Protein AF-A0A9P7EUX8-F1 (afdb_monomer_lite)

Organism: NCBI:txid1912936

Sequence (94 aa):
PSVTRSKGIHDLTRAHHENLVNALKSGTLTIRAVTSDAARTRLIMSRDPIVIGEAPRHRSVHSHGRRAFANGDFDRNGPPYLATPPATPLTRRR

Foldseek 3Di:
DPPPDQPPPVSDDPVRVVVVVVCPVVVVDDDDDDPDPVVLVCQLPDPDFPDAADEDEPPDPAQATKTAGSVGDIDRPHHGHDPDDPPDPPPPDD

Radius of gyration: 19.23 Å; chains: 1; bounding box: 45×37×58 Å

Secondary structure (DSSP, 8-state):
-------SGGG--HHHHHHHHHHHHTTSS-------HHHHHHHHH--S-SEEPPPPPTT-S-SB--EE-TTS-EES-SSB--PPPP--------

Structure (mmCIF, N/CA/C/O backbone):
data_AF-A0A9P7EUX8-F1
#
_entry.id   AF-A0A9P7EUX8-F1
#
loop_
_atom_site.group_PDB
_atom_site.id
_atom_site.type_symbol
_atom_site.label_atom_id
_atom_site.label_alt_id
_atom_site.label_comp_id
_atom_site.label_asym_id
_atom_site.label_entity_id
_atom_site.label_seq_id
_atom_site.pdbx_PDB_ins_code
_atom_site.Cartn_x
_atom_site.Cartn_y
_atom_site.Cartn_z
_atom_site.occupancy
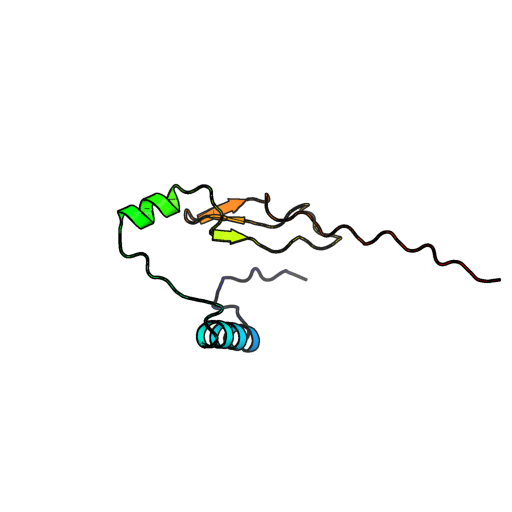_atom_site.B_iso_or_equiv
_atom_site.auth_seq_id
_atom_site.auth_comp_id
_atom_site.auth_asym_id
_atom_site.auth_atom_id
_atom_site.pdbx_PDB_model_num
ATOM 1 N N . PRO A 1 1 ? 14.831 13.036 -20.647 1.00 42.84 1 PRO A N 1
ATOM 2 C CA . PRO A 1 1 ? 13.474 12.704 -20.154 1.00 42.84 1 PRO A CA 1
ATOM 3 C C . PRO A 1 1 ? 13.366 12.899 -18.634 1.00 42.84 1 PRO A C 1
ATOM 5 O O . PRO A 1 1 ? 13.969 12.146 -17.873 1.00 42.84 1 PRO A O 1
ATOM 8 N N . SER A 1 2 ? 12.659 13.944 -18.193 1.00 38.66 2 SER A N 1
ATOM 9 C CA . SER A 1 2 ? 12.329 14.114 -16.777 1.00 38.66 2 SER A CA 1
ATOM 10 C C . SER A 1 2 ? 11.383 12.987 -16.368 1.00 38.66 2 SER A C 1
ATOM 12 O O . SER A 1 2 ? 10.326 12.788 -16.960 1.00 38.66 2 SER A O 1
ATOM 14 N N . VAL A 1 3 ? 11.794 12.187 -15.388 1.00 53.28 3 VAL A N 1
ATOM 15 C CA . VAL A 1 3 ? 10.920 11.178 -14.789 1.00 53.28 3 VAL A CA 1
ATOM 16 C C . VAL A 1 3 ? 9.913 11.954 -13.950 1.00 53.28 3 VAL A C 1
ATOM 18 O O . VAL A 1 3 ? 10.233 12.368 -12.836 1.00 53.28 3 VAL A O 1
ATOM 21 N N . THR A 1 4 ? 8.736 12.240 -14.508 1.00 53.28 4 THR A N 1
ATOM 22 C CA . THR A 1 4 ? 7.643 12.874 -13.769 1.00 53.28 4 THR A CA 1
ATOM 23 C C . THR A 1 4 ? 7.337 11.979 -12.578 1.00 53.28 4 THR A C 1
ATOM 25 O O . THR A 1 4 ? 6.910 10.835 -12.726 1.00 53.28 4 THR A O 1
ATOM 28 N N . ARG A 1 5 ? 7.692 12.456 -11.386 1.00 55.25 5 ARG A N 1
ATOM 29 C CA . ARG A 1 5 ? 7.563 11.701 -10.144 1.00 55.25 5 ARG A CA 1
ATOM 30 C C . ARG A 1 5 ? 6.067 11.497 -9.914 1.00 55.25 5 ARG A C 1
ATOM 32 O O . ARG A 1 5 ? 5.390 12.479 -9.634 1.00 55.25 5 ARG A O 1
ATOM 39 N N . SER A 1 6 ? 5.567 10.268 -10.070 1.00 59.44 6 SER A N 1
ATOM 40 C CA . SER A 1 6 ? 4.147 9.965 -9.864 1.00 59.44 6 SER A CA 1
ATOM 41 C C . SER A 1 6 ? 3.743 10.427 -8.466 1.00 59.44 6 SER A C 1
ATOM 43 O O . SER A 1 6 ? 4.274 9.933 -7.467 1.00 59.44 6 SER A O 1
ATOM 45 N N . LYS A 1 7 ? 2.837 11.391 -8.388 1.00 63.53 7 LYS A N 1
ATOM 46 C CA . LYS A 1 7 ? 2.402 12.036 -7.153 1.00 63.53 7 LYS A CA 1
ATOM 47 C C . LYS A 1 7 ? 1.341 11.220 -6.393 1.00 63.53 7 LYS A C 1
ATOM 49 O O . LYS A 1 7 ? 0.839 11.669 -5.367 1.00 63.53 7 LYS A O 1
ATOM 54 N N . GLY A 1 8 ? 1.028 10.003 -6.838 1.00 69.75 8 GLY A N 1
ATOM 55 C CA . GLY A 1 8 ? 0.169 9.051 -6.130 1.00 69.75 8 GLY A CA 1
ATOM 56 C C . GLY A 1 8 ? -0.938 8.500 -7.019 1.00 69.75 8 GLY A C 1
ATOM 57 O O . GLY A 1 8 ? -0.789 8.451 -8.237 1.00 69.75 8 GLY A O 1
ATOM 58 N N . ILE A 1 9 ? -2.059 8.104 -6.406 1.00 75.56 9 ILE A N 1
ATOM 59 C CA . ILE A 1 9 ? -3.228 7.546 -7.112 1.00 75.56 9 ILE A CA 1
ATOM 60 C C . ILE A 1 9 ? -3.754 8.484 -8.210 1.00 75.56 9 ILE A C 1
ATOM 62 O O . ILE A 1 9 ? -4.250 8.014 -9.224 1.00 75.56 9 ILE A O 1
ATOM 66 N N . HIS A 1 10 ? -3.601 9.799 -8.052 1.00 76.44 10 HIS A N 1
ATOM 67 C CA . HIS A 1 10 ? -4.085 10.769 -9.036 1.00 76.44 10 HIS A CA 1
ATOM 68 C C . HIS A 1 10 ? -3.310 10.777 -10.362 1.00 76.44 10 HIS A C 1
ATOM 70 O O . HIS A 1 10 ? -3.834 11.283 -11.347 1.00 76.44 10 HIS A O 1
ATOM 76 N N . ASP A 1 11 ? -2.108 10.192 -10.405 1.00 83.38 11 ASP A N 1
ATOM 77 C CA . ASP A 1 11 ? -1.298 10.072 -11.628 1.00 83.38 11 ASP A CA 1
ATOM 78 C C . ASP A 1 11 ? -1.479 8.711 -12.322 1.00 83.38 11 ASP A C 1
ATOM 80 O O . ASP A 1 11 ? -0.750 8.364 -13.256 1.00 83.38 11 ASP A O 1
ATOM 84 N N . LEU A 1 12 ? -2.427 7.894 -11.860 1.00 83.44 12 LEU A N 1
ATOM 85 C CA . LEU A 1 12 ? -2.705 6.611 -12.485 1.00 83.44 12 LEU A CA 1
ATOM 86 C C . LEU A 1 12 ? -3.437 6.808 -13.814 1.00 83.44 12 LEU A C 1
ATOM 88 O O . LEU A 1 12 ? -4.402 7.563 -13.934 1.00 83.44 12 LEU A O 1
ATOM 92 N N . THR A 1 13 ? -2.985 6.077 -14.832 1.00 88.25 13 THR A N 1
ATOM 93 C CA . THR A 1 13 ? -3.697 5.991 -16.106 1.00 88.25 13 THR A CA 1
ATOM 94 C C . THR A 1 13 ? -5.017 5.247 -15.913 1.00 88.25 13 THR A C 1
ATOM 96 O O . THR A 1 13 ? -5.197 4.486 -14.957 1.00 88.25 13 THR A O 1
ATOM 99 N N . ARG A 1 14 ? -5.938 5.395 -16.869 1.00 90.94 14 ARG A N 1
ATOM 100 C CA . ARG A 1 14 ? -7.200 4.644 -16.868 1.00 90.94 14 ARG A CA 1
ATOM 101 C C . ARG A 1 14 ? -6.983 3.127 -16.775 1.00 90.94 14 ARG A C 1
ATOM 103 O O . ARG A 1 14 ? -7.656 2.474 -15.986 1.00 90.94 14 ARG A O 1
ATOM 110 N N . ALA A 1 15 ? -6.001 2.593 -17.502 1.00 89.38 15 ALA A N 1
ATOM 111 C CA . ALA A 1 15 ? -5.654 1.172 -17.445 1.00 89.38 15 ALA A CA 1
ATOM 112 C C . ALA A 1 15 ? -5.198 0.741 -16.038 1.00 89.38 15 ALA A C 1
ATOM 114 O O . ALA A 1 15 ? -5.570 -0.325 -15.553 1.00 89.38 15 ALA A O 1
ATOM 115 N N . HIS A 1 16 ? -4.433 1.585 -15.336 1.00 89.38 16 HIS A N 1
ATOM 116 C CA . HIS A 1 16 ? -4.031 1.295 -13.958 1.00 89.38 16 HIS A CA 1
ATOM 117 C C . HIS A 1 16 ? -5.220 1.321 -12.985 1.00 89.38 16 HIS A C 1
ATOM 119 O O . HIS A 1 16 ? -5.284 0.485 -12.084 1.00 89.38 16 HIS A O 1
ATOM 125 N N . HIS A 1 17 ? -6.182 2.230 -13.177 1.00 89.88 17 HIS A N 1
ATOM 126 C CA . HIS A 1 17 ? -7.424 2.222 -12.399 1.00 89.88 17 HIS A CA 1
ATOM 127 C C . HIS A 1 17 ? -8.247 0.953 -12.635 1.00 89.88 17 HIS A C 1
ATOM 129 O O . HIS A 1 17 ? -8.723 0.350 -11.675 1.00 89.88 17 HIS A O 1
ATOM 135 N N . GLU A 1 18 ? -8.384 0.514 -13.886 1.00 93.75 18 GLU A N 1
ATOM 136 C CA . GLU A 1 18 ? -9.107 -0.717 -14.225 1.00 93.75 18 GLU A CA 1
ATOM 137 C C . GLU A 1 18 ? -8.466 -1.944 -13.560 1.00 93.75 18 GLU A C 1
ATOM 139 O O . GLU A 1 18 ? -9.172 -2.764 -12.969 1.00 93.75 18 GLU A O 1
ATOM 144 N N . ASN A 1 19 ? -7.132 -2.020 -13.535 1.00 92.50 19 ASN A N 1
ATOM 145 C CA . ASN A 1 19 ? -6.412 -3.077 -12.821 1.00 92.50 19 ASN A CA 1
ATOM 146 C C . ASN A 1 19 ? -6.700 -3.074 -11.312 1.00 92.50 19 ASN A C 1
ATOM 148 O O . ASN A 1 19 ? -6.949 -4.135 -10.740 1.00 92.50 19 ASN A O 1
ATOM 152 N N . LEU A 1 20 ? -6.717 -1.901 -10.667 1.00 90.69 20 LEU A N 1
ATOM 153 C CA . LEU A 1 20 ? -7.061 -1.787 -9.244 1.00 90.69 20 LEU A CA 1
ATOM 154 C C . LEU A 1 20 ? -8.495 -2.247 -8.970 1.00 90.69 20 LEU A C 1
ATOM 156 O O . LEU A 1 20 ? -8.730 -3.015 -8.038 1.00 90.69 20 LEU A O 1
ATOM 160 N N . VAL A 1 21 ? -9.452 -1.825 -9.797 1.00 93.06 21 VAL A N 1
ATOM 161 C CA . VAL A 1 21 ? -10.857 -2.235 -9.668 1.00 93.06 21 VAL A CA 1
ATOM 162 C C . VAL A 1 21 ? -11.004 -3.748 -9.840 1.00 93.06 21 VAL A C 1
ATOM 164 O O . VAL A 1 21 ? -11.709 -4.385 -9.059 1.00 93.06 21 VAL A O 1
ATOM 167 N N . ASN A 1 22 ? -10.321 -4.347 -10.815 1.00 95.56 22 ASN A N 1
ATOM 168 C CA . ASN A 1 22 ? -10.347 -5.795 -11.030 1.00 95.56 22 ASN A CA 1
ATOM 169 C C . ASN A 1 22 ? -9.696 -6.563 -9.870 1.00 95.56 22 ASN A C 1
ATOM 171 O O . ASN A 1 22 ? -10.211 -7.601 -9.448 1.00 95.56 22 ASN A O 1
ATOM 175 N N . ALA A 1 23 ? -8.612 -6.040 -9.295 1.00 93.62 23 ALA A N 1
ATOM 176 C CA . ALA A 1 23 ? -7.983 -6.618 -8.110 1.00 93.62 23 ALA A CA 1
ATOM 177 C C . ALA A 1 23 ? -8.915 -6.575 -6.884 1.00 93.62 23 ALA A C 1
ATOM 179 O O . ALA A 1 23 ? -8.996 -7.557 -6.149 1.00 93.62 23 ALA A O 1
ATOM 180 N N . LEU A 1 24 ? -9.666 -5.482 -6.699 1.00 93.62 24 LEU A N 1
ATOM 181 C CA . LEU A 1 24 ? -10.675 -5.367 -5.638 1.00 93.62 24 LEU A CA 1
ATOM 182 C C . LEU A 1 24 ? -11.840 -6.340 -5.852 1.00 93.62 24 LEU A C 1
ATOM 184 O O . LEU A 1 24 ? -12.242 -7.034 -4.923 1.00 93.62 24 LEU A O 1
ATOM 188 N N . LYS A 1 25 ? -12.360 -6.431 -7.082 1.00 95.50 25 LYS A N 1
ATOM 189 C CA . LYS A 1 25 ? -13.463 -7.346 -7.428 1.00 95.50 25 LYS A CA 1
A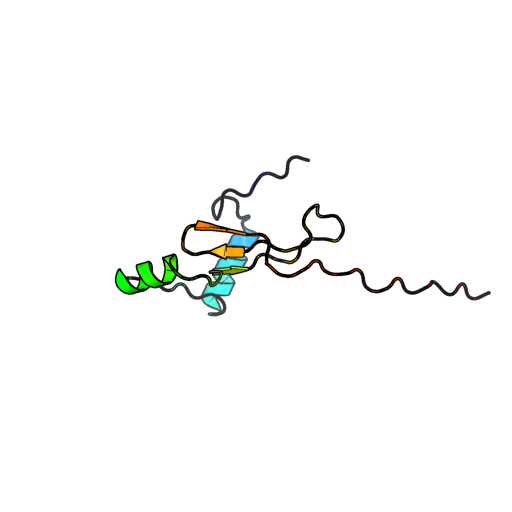TOM 190 C C . LYS A 1 25 ? -13.079 -8.816 -7.284 1.00 95.50 25 LYS A C 1
ATOM 192 O O . LYS A 1 25 ? -13.898 -9.613 -6.845 1.00 95.50 25 LYS A O 1
ATOM 197 N N . SER A 1 26 ? -11.852 -9.173 -7.659 1.00 95.50 26 SER A N 1
ATOM 198 C CA . SER A 1 26 ? -11.343 -10.545 -7.529 1.00 95.50 26 SER A CA 1
ATOM 199 C C . SER A 1 26 ? -10.987 -10.928 -6.091 1.00 95.50 26 SER A C 1
ATOM 201 O O . SER A 1 26 ? -10.718 -12.095 -5.831 1.00 95.50 26 SER A O 1
ATOM 203 N N . GLY A 1 27 ? -10.941 -9.967 -5.162 1.00 91.25 27 GLY A N 1
ATOM 204 C CA . GLY A 1 27 ? -10.481 -10.195 -3.792 1.00 91.25 27 GLY A CA 1
ATOM 205 C C . GLY A 1 27 ? -8.962 -10.342 -3.660 1.00 91.25 27 GLY A C 1
ATOM 206 O O . GLY A 1 27 ? -8.468 -10.542 -2.554 1.00 91.25 27 GLY A O 1
ATOM 207 N N . THR A 1 28 ? -8.211 -10.195 -4.759 1.00 92.50 28 THR A N 1
ATOM 208 C CA . THR A 1 28 ? -6.738 -10.178 -4.742 1.00 92.50 28 THR A CA 1
ATOM 209 C C . THR A 1 28 ? -6.212 -8.975 -3.955 1.00 92.50 28 THR A C 1
ATOM 211 O O . THR A 1 28 ? -5.181 -9.058 -3.291 1.00 92.50 28 THR A O 1
ATOM 214 N N . LEU A 1 29 ? -6.937 -7.852 -4.002 1.00 90.19 29 LEU A N 1
ATOM 215 C CA . LEU A 1 29 ? -6.697 -6.677 -3.173 1.00 90.19 29 LEU A CA 1
ATOM 216 C C . LEU A 1 29 ? -7.866 -6.494 -2.202 1.00 90.19 29 LEU A C 1
ATOM 218 O O . LEU A 1 29 ? -9.020 -6.440 -2.617 1.00 90.19 29 LEU A O 1
ATOM 222 N N . THR A 1 30 ? -7.568 -6.325 -0.915 1.00 91.06 30 THR A N 1
ATOM 223 C CA . THR A 1 30 ? -8.576 -6.009 0.109 1.00 91.06 30 THR A CA 1
ATOM 224 C C . THR A 1 30 ? -8.203 -4.734 0.846 1.00 91.06 30 THR A C 1
ATOM 226 O O . THR A 1 30 ? -7.061 -4.590 1.283 1.00 91.06 30 THR A O 1
ATOM 229 N N . ILE A 1 31 ? -9.168 -3.838 1.043 1.00 87.25 31 ILE A N 1
ATOM 230 C CA . ILE A 1 31 ? -8.983 -2.629 1.849 1.00 87.25 31 ILE A CA 1
ATOM 231 C C . ILE A 1 31 ? -9.461 -2.932 3.268 1.00 87.25 31 ILE A C 1
ATOM 233 O O . ILE A 1 31 ? -10.617 -3.298 3.473 1.00 87.25 31 ILE A O 1
ATOM 237 N N . ARG A 1 32 ? -8.571 -2.786 4.252 1.00 85.44 32 ARG A N 1
ATOM 238 C CA . ARG A 1 32 ? -8.894 -2.949 5.674 1.00 85.44 32 ARG A CA 1
ATOM 239 C C . ARG A 1 32 ? -8.746 -1.613 6.384 1.00 85.44 32 ARG A C 1
ATOM 241 O O . ARG A 1 32 ? -7.660 -1.038 6.396 1.00 85.44 32 ARG A O 1
ATOM 248 N N . ALA A 1 33 ? -9.832 -1.129 6.978 1.00 86.06 33 ALA A N 1
ATOM 249 C CA . ALA A 1 33 ? -9.787 0.056 7.821 1.00 86.06 33 ALA A CA 1
ATOM 250 C C . ALA A 1 33 ? -9.176 -0.303 9.183 1.00 86.06 33 ALA A C 1
ATOM 252 O O . ALA A 1 33 ? -9.633 -1.230 9.851 1.00 86.06 33 ALA A O 1
ATOM 253 N N . VAL A 1 34 ? -8.151 0.439 9.601 1.00 86.94 34 VAL A N 1
ATOM 254 C CA . VAL A 1 34 ? -7.590 0.341 10.953 1.00 86.94 34 VAL A CA 1
ATOM 255 C C . VAL A 1 34 ? -8.272 1.404 11.808 1.00 86.94 34 VAL A C 1
ATOM 257 O O . VAL A 1 34 ? -7.931 2.579 11.723 1.00 86.94 34 VAL A O 1
ATOM 260 N N . THR A 1 35 ? -9.274 0.998 12.588 1.00 89.75 35 THR A N 1
ATOM 261 C CA . THR A 1 35 ? -10.109 1.907 13.397 1.00 89.75 35 THR A CA 1
ATOM 262 C C . THR A 1 35 ? -9.616 2.082 14.832 1.00 89.75 35 THR A C 1
ATOM 264 O O . THR A 1 35 ? -10.007 3.029 15.501 1.00 89.75 35 THR A O 1
ATOM 267 N N . SER A 1 36 ? -8.760 1.181 15.318 1.00 94.25 36 SER A N 1
ATOM 268 C CA . SER A 1 36 ? -8.201 1.255 16.669 1.00 94.25 36 SER A CA 1
ATOM 269 C C . SER A 1 36 ? -6.918 2.082 16.690 1.00 94.25 36 SER A C 1
ATOM 271 O O . SER A 1 36 ? -5.959 1.757 15.983 1.00 94.25 36 SER A O 1
ATOM 273 N N . ASP A 1 37 ? -6.856 3.074 17.578 1.00 92.50 37 ASP A N 1
ATOM 274 C CA . ASP A 1 37 ? -5.643 3.864 17.817 1.00 92.50 37 ASP A CA 1
ATOM 275 C C . ASP A 1 37 ? -4.467 2.991 18.264 1.00 92.50 37 ASP A C 1
ATOM 277 O O . ASP A 1 37 ? -3.343 3.172 17.803 1.00 92.50 37 ASP A O 1
ATOM 281 N N . ALA A 1 38 ? -4.718 1.968 19.086 1.00 93.06 38 ALA A N 1
ATOM 282 C CA . ALA A 1 38 ? -3.681 1.030 19.505 1.00 93.06 38 ALA A CA 1
ATOM 283 C C . ALA A 1 38 ? -3.099 0.248 18.313 1.00 93.06 38 ALA A C 1
ATOM 285 O O . ALA A 1 38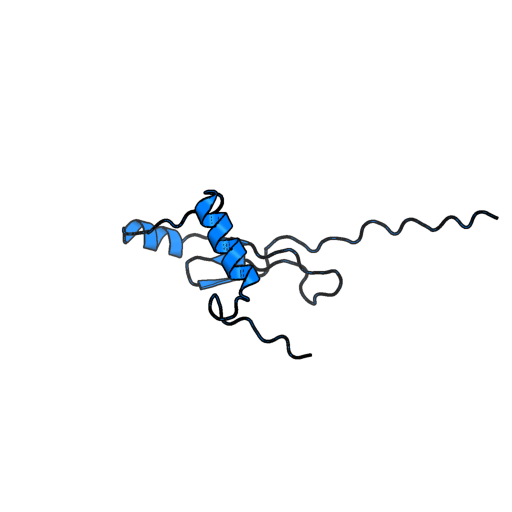 ? -1.883 0.065 18.220 1.00 93.06 38 ALA A O 1
ATOM 286 N N . ALA A 1 39 ? -3.949 -0.191 17.380 1.00 90.75 39 ALA A N 1
ATOM 287 C CA . ALA A 1 39 ? -3.503 -0.873 16.167 1.00 90.75 39 ALA A CA 1
ATOM 288 C C . ALA A 1 39 ? -2.723 0.072 15.242 1.00 90.75 39 ALA A C 1
ATOM 290 O O . ALA A 1 39 ? -1.688 -0.316 14.698 1.00 90.75 39 ALA A O 1
ATOM 291 N N . ARG A 1 40 ? -3.169 1.327 15.119 1.00 90.88 40 ARG A N 1
ATOM 292 C CA . ARG A 1 40 ? -2.468 2.361 14.353 1.00 90.88 40 ARG A CA 1
ATOM 293 C C . ARG A 1 40 ? -1.079 2.643 14.925 1.00 90.88 40 ARG A C 1
ATOM 295 O O . ARG A 1 40 ? -0.111 2.646 14.170 1.00 90.88 40 ARG A O 1
ATOM 302 N N . THR A 1 41 ? -0.962 2.810 16.241 1.00 93.38 41 THR A N 1
ATOM 303 C CA . THR A 1 41 ? 0.324 3.040 16.917 1.00 93.38 41 THR A CA 1
ATOM 304 C C . THR A 1 41 ? 1.283 1.875 16.700 1.00 93.38 41 THR A C 1
ATOM 306 O O . THR A 1 41 ? 2.435 2.096 16.335 1.00 93.38 41 THR A O 1
ATOM 309 N N . ARG A 1 42 ? 0.812 0.627 16.835 1.00 92.56 42 ARG A N 1
ATOM 310 C CA . ARG A 1 42 ? 1.635 -0.562 16.547 1.00 92.56 42 ARG A CA 1
ATOM 311 C C . ARG A 1 42 ? 2.139 -0.580 15.110 1.00 92.56 42 ARG A C 1
ATOM 313 O O . ARG A 1 42 ? 3.302 -0.892 14.887 1.00 92.56 42 ARG A O 1
ATOM 320 N N . LEU A 1 43 ? 1.279 -0.240 14.151 1.00 91.00 43 LEU A N 1
ATOM 321 C CA . LEU A 1 43 ? 1.648 -0.221 12.741 1.00 91.00 43 LEU A CA 1
ATOM 322 C C . LEU A 1 43 ? 2.722 0.841 12.464 1.00 91.00 43 LEU A C 1
ATOM 324 O O . LEU A 1 43 ? 3.710 0.542 11.806 1.00 91.00 43 LEU A O 1
ATOM 328 N N . ILE A 1 44 ? 2.569 2.048 13.017 1.00 92.88 44 ILE A N 1
ATOM 329 C CA . ILE A 1 44 ? 3.546 3.143 12.887 1.00 92.88 44 ILE A CA 1
ATOM 330 C C . ILE A 1 44 ? 4.890 2.777 13.533 1.00 92.88 44 ILE A C 1
ATOM 332 O O . ILE A 1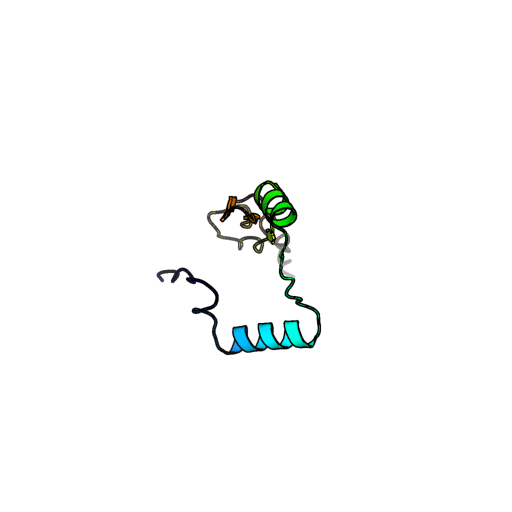 44 ? 5.936 3.102 12.986 1.00 92.88 44 ILE A O 1
ATOM 336 N N . MET A 1 45 ? 4.885 2.090 14.677 1.00 93.81 45 MET A N 1
ATOM 337 C CA . MET A 1 45 ? 6.122 1.644 15.333 1.00 93.81 45 MET A CA 1
ATOM 338 C C . MET A 1 45 ? 6.738 0.392 14.691 1.00 93.81 45 MET A C 1
ATOM 340 O O . MET A 1 45 ? 7.848 0.001 15.058 1.00 93.81 45 MET A O 1
ATOM 344 N N . SER A 1 46 ? 6.028 -0.258 13.765 1.00 94.06 46 SER A N 1
ATOM 345 C CA . SER A 1 46 ? 6.511 -1.467 13.110 1.00 94.06 46 SER A CA 1
ATOM 346 C C . SER A 1 46 ? 7.700 -1.164 12.203 1.00 94.06 46 SER A C 1
ATOM 348 O O . SER A 1 46 ? 7.731 -0.164 11.487 1.00 94.06 46 SER A O 1
ATOM 350 N N . ARG A 1 47 ? 8.669 -2.082 12.201 1.00 92.12 47 ARG A N 1
ATOM 351 C CA . ARG A 1 47 ? 9.781 -2.098 11.240 1.00 92.12 47 ARG A CA 1
ATOM 352 C C . ARG A 1 47 ? 9.468 -2.935 10.004 1.00 92.12 47 ARG A C 1
ATOM 354 O O . ARG A 1 47 ? 10.337 -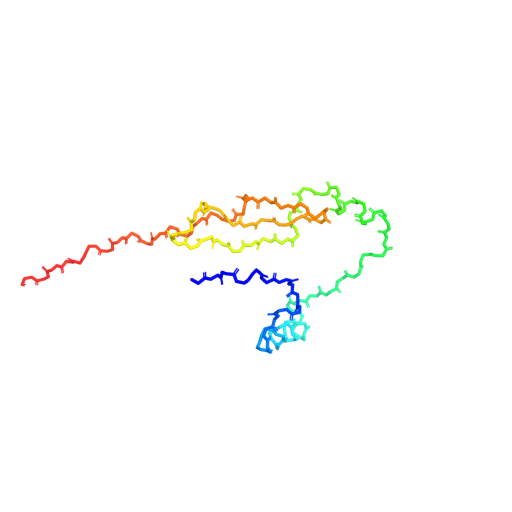3.094 9.150 1.00 92.12 47 ARG A O 1
ATOM 361 N N . ASP A 1 48 ? 8.254 -3.465 9.907 1.00 92.62 48 ASP A N 1
ATOM 362 C CA . ASP A 1 48 ? 7.827 -4.232 8.750 1.00 92.62 48 ASP A CA 1
ATOM 363 C C . ASP A 1 48 ? 7.358 -3.287 7.639 1.00 92.62 48 ASP A C 1
ATOM 365 O O . ASP A 1 48 ? 6.542 -2.387 7.877 1.00 92.62 48 ASP A O 1
ATOM 369 N N . PRO A 1 49 ? 7.865 -3.459 6.410 1.00 92.81 49 PRO A N 1
ATOM 370 C CA . PRO A 1 49 ? 7.450 -2.631 5.294 1.00 92.81 49 PRO A CA 1
ATOM 371 C C . PRO A 1 49 ? 6.008 -2.960 4.891 1.00 92.81 49 PRO A C 1
ATOM 373 O O . PRO A 1 49 ? 5.645 -4.122 4.720 1.00 92.81 49 PRO A O 1
ATOM 376 N N . ILE A 1 50 ? 5.199 -1.925 4.667 1.00 91.25 50 ILE A N 1
ATOM 377 C CA . ILE A 1 50 ? 3.828 -2.060 4.146 1.00 91.25 50 ILE A CA 1
ATOM 378 C C . ILE A 1 50 ? 3.786 -2.085 2.616 1.00 91.25 50 ILE A C 1
ATOM 380 O O . ILE A 1 50 ? 2.825 -2.572 2.028 1.00 91.25 50 ILE A O 1
ATOM 384 N N . VAL A 1 51 ? 4.827 -1.566 1.962 1.00 90.25 51 VAL A N 1
ATOM 385 C CA . VAL A 1 51 ? 5.005 -1.653 0.511 1.00 90.25 51 VAL A CA 1
ATOM 386 C C . VAL A 1 51 ? 6.433 -2.076 0.221 1.00 90.25 51 VAL A C 1
ATOM 388 O O . VAL A 1 51 ? 7.387 -1.441 0.677 1.00 90.25 51 VAL A O 1
ATOM 391 N N . ILE A 1 52 ? 6.572 -3.121 -0.588 1.00 91.06 52 ILE A N 1
ATOM 392 C CA . ILE A 1 52 ? 7.847 -3.566 -1.140 1.00 91.06 52 ILE A CA 1
ATOM 393 C C . ILE A 1 52 ? 7.847 -3.186 -2.617 1.00 91.06 52 ILE A C 1
ATOM 395 O O . ILE A 1 52 ? 7.078 -3.718 -3.411 1.00 91.06 52 ILE A O 1
ATOM 399 N N . GLY A 1 53 ? 8.678 -2.213 -2.972 1.00 88.50 53 GLY A N 1
ATOM 400 C CA . GLY A 1 53 ? 8.881 -1.814 -4.355 1.00 88.50 53 GLY A CA 1
ATOM 401 C C . GLY A 1 53 ? 9.648 -2.881 -5.127 1.00 88.50 53 GLY A C 1
ATOM 402 O O . GLY A 1 53 ? 10.476 -3.601 -4.566 1.00 88.50 53 GLY A O 1
ATOM 403 N N . GLU A 1 54 ? 9.394 -2.942 -6.429 1.00 88.12 54 GLU A N 1
ATOM 404 C CA . GLU A 1 54 ? 10.073 -3.872 -7.326 1.00 88.12 54 GLU A CA 1
ATOM 405 C C . GLU A 1 54 ? 11.597 -3.691 -7.328 1.00 88.12 54 GLU A C 1
ATOM 407 O O . GLU A 1 54 ? 12.138 -2.612 -7.042 1.00 88.12 54 GLU A O 1
ATOM 412 N N . ALA A 1 55 ? 12.287 -4.773 -7.694 1.00 87.88 55 ALA A N 1
ATOM 413 C CA . ALA A 1 55 ? 13.721 -4.763 -7.917 1.00 87.88 55 ALA A CA 1
ATOM 414 C C . ALA A 1 55 ? 14.099 -3.732 -9.003 1.00 87.88 55 ALA A C 1
ATOM 416 O O . ALA A 1 55 ? 13.431 -3.624 -10.037 1.00 87.88 55 ALA A O 1
ATOM 417 N N . PRO A 1 56 ? 15.185 -2.968 -8.811 1.00 86.38 56 PRO A N 1
ATOM 418 C CA . PRO A 1 56 ? 15.644 -2.008 -9.800 1.00 86.38 56 PRO A CA 1
ATOM 419 C C . PRO A 1 56 ? 16.154 -2.708 -11.066 1.00 86.38 56 PRO A C 1
ATOM 421 O O . PRO A 1 56 ? 16.703 -3.808 -11.025 1.00 86.38 56 PRO A O 1
ATOM 424 N N . ARG A 1 57 ? 16.002 -2.031 -12.211 1.00 83.19 57 ARG A N 1
ATOM 425 C CA . ARG A 1 57 ? 16.486 -2.499 -13.524 1.00 83.19 57 ARG A CA 1
ATOM 426 C C . ARG A 1 57 ? 18.011 -2.501 -13.626 1.00 83.19 57 ARG A C 1
ATOM 428 O O . ARG A 1 57 ? 18.668 -1.745 -12.911 1.00 83.19 57 ARG A O 1
ATOM 435 N N . HIS A 1 58 ? 18.531 -3.184 -14.662 1.00 74.00 58 HIS A N 1
ATOM 436 C CA . HIS A 1 58 ? 19.965 -3.425 -14.889 1.00 74.00 58 HIS A CA 1
ATOM 437 C C . HIS A 1 58 ? 20.888 -2.171 -14.875 1.00 74.00 58 HIS A C 1
ATOM 439 O O . HIS A 1 58 ? 22.107 -2.239 -14.766 1.00 74.00 58 HIS A O 1
ATOM 445 N N . ARG A 1 59 ? 20.344 -0.966 -15.009 1.00 79.19 59 ARG A N 1
ATOM 446 C CA . ARG A 1 59 ? 21.138 0.273 -15.081 1.00 79.19 59 ARG A CA 1
ATOM 447 C C . ARG A 1 59 ? 20.687 1.323 -14.078 1.00 79.19 59 ARG A C 1
ATOM 449 O O . ARG A 1 59 ? 20.923 2.510 -14.271 1.00 79.19 59 ARG A O 1
ATOM 456 N N . SER A 1 60 ? 19.975 0.900 -13.038 1.00 80.81 60 SER A N 1
ATOM 457 C CA . SER A 1 60 ? 19.623 1.803 -11.954 1.00 80.81 60 SER A CA 1
ATOM 458 C C . SER A 1 60 ? 20.868 2.190 -11.161 1.00 80.81 60 SER A C 1
ATOM 460 O O . SER A 1 60 ? 21.749 1.369 -10.935 1.00 80.81 60 SER A O 1
ATOM 462 N N . VAL A 1 61 ? 20.890 3.426 -10.670 1.00 85.81 61 VAL A N 1
ATOM 463 C CA . VAL A 1 61 ? 21.876 3.900 -9.685 1.00 85.81 61 VAL A CA 1
ATOM 464 C C . VAL A 1 61 ? 21.679 3.268 -8.301 1.00 85.81 61 VAL A C 1
ATOM 466 O O . VAL A 1 61 ? 22.490 3.468 -7.404 1.00 85.81 61 VAL A O 1
ATOM 469 N N . HIS A 1 62 ? 20.587 2.525 -8.103 1.00 85.69 62 HIS A N 1
ATOM 470 C CA . HIS A 1 62 ? 20.277 1.843 -6.855 1.00 85.69 62 HIS A CA 1
ATOM 471 C C . HIS A 1 62 ? 20.393 0.331 -7.032 1.00 85.69 62 HIS A C 1
ATOM 473 O O . HIS A 1 62 ? 19.832 -0.231 -7.970 1.00 85.69 62 HIS A O 1
ATOM 479 N N . SER A 1 63 ? 21.065 -0.322 -6.085 1.00 87.56 63 SER A N 1
ATOM 480 C CA . SER A 1 63 ? 21.252 -1.778 -6.055 1.00 87.56 63 SER A CA 1
ATOM 481 C C . SER A 1 63 ? 20.023 -2.550 -5.561 1.00 87.56 63 SER A C 1
ATOM 483 O O . SER A 1 63 ? 19.935 -3.756 -5.774 1.00 87.56 63 SER A O 1
ATOM 485 N N . HIS A 1 64 ? 19.068 -1.862 -4.931 1.00 91.12 64 HIS A N 1
ATOM 486 C CA . HIS A 1 64 ? 17.913 -2.470 -4.272 1.00 91.12 64 HIS A CA 1
ATOM 487 C C . HIS A 1 64 ? 16.616 -1.674 -4.481 1.00 91.12 64 HIS A C 1
ATOM 489 O O . HIS A 1 64 ? 16.610 -0.450 -4.708 1.00 91.12 64 HIS A O 1
ATOM 495 N N . GLY A 1 65 ? 15.501 -2.400 -4.384 1.00 90.25 65 GLY A N 1
ATOM 496 C CA . GLY A 1 65 ? 14.146 -1.860 -4.412 1.00 90.25 65 GLY A CA 1
ATOM 497 C C . GLY A 1 65 ? 13.875 -0.948 -3.216 1.00 90.25 65 GLY A C 1
ATOM 498 O O . GLY A 1 65 ? 14.582 -0.978 -2.206 1.00 90.25 65 GLY A O 1
ATOM 499 N N . ARG A 1 66 ? 12.852 -0.098 -3.330 1.00 93.25 66 ARG A N 1
ATOM 500 C CA . ARG A 1 66 ? 12.412 0.740 -2.202 1.00 93.25 66 ARG A CA 1
ATOM 501 C C . ARG A 1 66 ? 11.527 -0.062 -1.265 1.00 93.25 66 ARG A C 1
ATOM 503 O O . ARG A 1 66 ? 10.759 -0.896 -1.730 1.00 93.25 66 ARG A O 1
ATOM 510 N N . ARG A 1 67 ? 11.547 0.268 0.019 1.00 94.56 67 ARG A N 1
ATOM 511 C CA . ARG A 1 67 ? 10.498 -0.141 0.959 1.00 94.56 67 ARG A CA 1
ATOM 512 C C . ARG A 1 67 ? 9.826 1.091 1.539 1.00 94.56 67 ARG A C 1
ATOM 514 O O . ARG A 1 67 ? 10.476 2.129 1.663 1.00 94.56 67 ARG A O 1
ATOM 521 N N . ALA A 1 68 ? 8.537 0.985 1.836 1.00 93.44 68 ALA A N 1
ATOM 522 C CA . ALA A 1 68 ? 7.775 2.013 2.534 1.00 93.44 68 ALA A CA 1
ATOM 523 C C . ALA A 1 68 ? 7.216 1.445 3.835 1.00 93.44 68 ALA A C 1
ATOM 525 O O . ALA A 1 68 ? 6.719 0.315 3.850 1.00 93.44 68 ALA A O 1
ATOM 526 N N . PHE A 1 69 ? 7.263 2.245 4.890 1.00 94.19 69 PHE A N 1
ATOM 527 C CA . PHE A 1 69 ? 6.783 1.890 6.220 1.00 94.19 69 PHE A CA 1
ATOM 528 C C . PHE A 1 69 ? 5.542 2.710 6.574 1.00 94.19 69 PHE A C 1
ATOM 530 O O . PHE A 1 69 ? 5.258 3.748 5.972 1.00 94.19 69 PHE A O 1
ATOM 537 N N . ALA A 1 70 ? 4.770 2.239 7.550 1.00 91.88 70 ALA A N 1
ATOM 538 C CA . ALA A 1 70 ? 3.514 2.888 7.918 1.00 91.88 70 ALA A CA 1
ATOM 539 C C . ALA A 1 70 ? 3.691 4.242 8.616 1.00 91.88 70 ALA A C 1
ATOM 541 O O . ALA A 1 70 ? 2.756 5.040 8.648 1.00 91.88 70 ALA A O 1
ATOM 542 N N . ASN A 1 71 ? 4.880 4.518 9.150 1.00 92.25 71 ASN A N 1
ATOM 543 C CA . ASN A 1 71 ? 5.253 5.828 9.679 1.00 92.25 71 ASN A CA 1
ATOM 544 C C . ASN A 1 71 ? 5.589 6.859 8.582 1.00 92.25 71 ASN A C 1
ATOM 546 O O . ASN A 1 71 ? 5.833 8.018 8.903 1.00 92.25 71 ASN A O 1
ATOM 550 N N . GLY A 1 72 ? 5.584 6.462 7.305 1.00 89.50 72 GLY A N 1
ATOM 551 C CA . GLY A 1 72 ? 5.944 7.325 6.181 1.00 89.50 72 GLY A CA 1
ATOM 552 C C . GLY A 1 72 ? 7.433 7.314 5.829 1.00 89.50 72 GLY A C 1
ATOM 553 O O . GLY A 1 72 ? 7.819 7.992 4.877 1.00 89.50 72 GLY A O 1
ATOM 554 N N . ASP A 1 73 ? 8.257 6.535 6.533 1.00 92.12 73 ASP A N 1
ATOM 555 C CA . ASP A 1 73 ? 9.662 6.361 6.181 1.00 92.12 73 ASP A CA 1
ATOM 556 C C . ASP A 1 73 ? 9.825 5.493 4.932 1.00 92.12 73 ASP A C 1
ATOM 558 O O . ASP A 1 73 ? 8.971 4.676 4.563 1.00 92.12 73 ASP A O 1
ATOM 562 N N . PHE A 1 74 ? 10.983 5.648 4.292 1.00 93.00 74 PHE A N 1
ATOM 563 C CA . PHE A 1 74 ? 11.377 4.843 3.148 1.00 93.00 74 PHE A CA 1
ATOM 564 C C . PHE A 1 74 ? 12.852 4.477 3.221 1.00 93.00 74 PHE A C 1
ATOM 566 O O . PHE A 1 74 ? 13.691 5.322 3.524 1.00 93.00 74 PHE A O 1
ATOM 573 N N . ASP A 1 75 ? 13.179 3.252 2.820 1.00 93.19 75 ASP A N 1
ATOM 574 C CA . ASP A 1 75 ? 14.564 2.820 2.647 1.00 93.19 75 ASP A CA 1
ATOM 575 C C . ASP A 1 75 ? 14.793 2.118 1.298 1.00 93.19 75 ASP A C 1
ATOM 577 O O . ASP A 1 75 ? 13.905 2.045 0.438 1.00 93.19 75 ASP A O 1
ATOM 581 N N . ARG A 1 76 ? 16.030 1.659 1.091 1.00 92.12 76 ARG A N 1
ATOM 582 C CA . ARG A 1 76 ? 16.496 0.938 -0.101 1.00 92.12 76 ARG A CA 1
ATOM 583 C C . ARG A 1 76 ? 16.939 -0.481 0.247 1.00 92.12 76 ARG A C 1
ATOM 585 O O . ARG A 1 76 ? 17.895 -0.970 -0.325 1.00 92.12 76 ARG A O 1
ATOM 592 N N . ASN A 1 77 ? 16.261 -1.138 1.178 1.00 92.94 77 ASN A N 1
ATOM 593 C CA . ASN A 1 77 ? 16.579 -2.513 1.572 1.00 92.94 77 ASN A CA 1
ATOM 594 C C . ASN A 1 77 ? 15.538 -3.508 1.022 1.00 92.94 77 ASN A C 1
ATOM 596 O O . ASN A 1 77 ? 15.232 -4.520 1.650 1.00 92.94 77 ASN A O 1
ATOM 600 N N . GLY A 1 78 ? 14.915 -3.172 -0.114 1.00 90.50 78 GLY A N 1
ATOM 601 C CA . GLY A 1 78 ? 13.993 -4.049 -0.832 1.00 90.50 78 GLY A CA 1
ATOM 602 C C . GLY A 1 78 ? 14.721 -5.133 -1.634 1.00 90.50 78 GLY A C 1
ATOM 603 O O . GLY A 1 78 ? 15.923 -5.327 -1.457 1.00 90.50 78 GLY A O 1
ATOM 604 N N . PRO A 1 79 ? 14.016 -5.826 -2.544 1.00 91.06 79 PRO A N 1
ATOM 605 C CA . PRO A 1 79 ? 14.599 -6.861 -3.384 1.00 91.06 79 PRO A CA 1
ATOM 606 C C . PRO A 1 79 ? 15.857 -6.363 -4.102 1.00 91.06 79 PRO A C 1
ATOM 608 O O . PRO A 1 79 ? 15.858 -5.232 -4.616 1.00 91.06 79 PRO A O 1
ATOM 611 N N . PRO A 1 80 ? 16.925 -7.176 -4.140 1.00 89.31 80 PRO A N 1
ATOM 612 C CA . PRO A 1 80 ? 18.115 -6.822 -4.877 1.00 89.31 80 PRO A CA 1
ATOM 613 C C . PRO A 1 80 ? 17.790 -6.798 -6.364 1.00 89.31 80 PRO A C 1
ATOM 615 O O . PRO A 1 80 ? 16.836 -7.405 -6.854 1.00 89.31 80 PRO A O 1
ATOM 618 N N . TYR A 1 81 ? 18.614 -6.067 -7.081 1.00 84.56 81 TYR A N 1
ATOM 619 C CA . TYR A 1 81 ? 18.636 -6.035 -8.523 1.00 84.56 81 TYR A CA 1
ATOM 620 C C . TYR A 1 81 ? 18.536 -7.423 -9.179 1.00 84.56 81 TYR A C 1
ATOM 622 O O . TYR A 1 81 ? 19.216 -8.369 -8.777 1.00 84.56 81 TYR A O 1
ATOM 630 N N . LEU A 1 82 ? 17.739 -7.522 -10.246 1.00 74.19 82 LEU A N 1
ATOM 631 C CA . LEU A 1 82 ? 17.679 -8.723 -11.077 1.00 74.19 82 LEU A CA 1
ATOM 632 C C . LEU A 1 82 ? 19.004 -8.860 -11.839 1.00 74.19 82 LEU A C 1
ATOM 634 O O . LEU A 1 82 ? 19.224 -8.159 -12.829 1.00 74.19 82 LEU A O 1
ATOM 638 N N . ALA A 1 83 ? 19.909 -9.718 -11.356 1.00 62.84 83 ALA A N 1
ATOM 639 C CA . ALA A 1 83 ? 21.143 -10.037 -12.067 1.00 62.84 83 ALA A CA 1
ATOM 640 C C . ALA A 1 83 ? 20.797 -10.482 -13.497 1.00 62.84 83 ALA A C 1
ATOM 642 O O . ALA A 1 83 ? 19.867 -11.269 -13.690 1.00 62.84 83 ALA A O 1
ATOM 643 N N . THR A 1 84 ? 21.513 -9.967 -14.504 1.00 59.94 84 THR A N 1
ATOM 644 C CA . THR A 1 84 ? 21.353 -10.472 -15.877 1.00 59.94 84 THR A CA 1
ATOM 645 C C . THR A 1 84 ? 21.551 -11.985 -15.849 1.00 59.94 84 THR A C 1
ATOM 647 O O . THR A 1 84 ? 22.506 -12.431 -15.202 1.00 59.94 84 THR A O 1
ATOM 650 N N . PRO A 1 85 ? 20.713 -12.790 -16.529 1.00 56.28 85 PRO A N 1
ATOM 651 C CA . PRO A 1 85 ? 21.078 -14.179 -16.773 1.00 56.28 85 PRO A CA 1
ATOM 652 C C . PRO A 1 85 ? 22.490 -14.212 -17.388 1.00 56.28 85 PRO A C 1
ATOM 654 O O . PRO A 1 85 ? 22.822 -13.315 -18.172 1.00 56.28 85 PRO A O 1
ATOM 657 N N . PRO A 1 86 ? 23.347 -15.180 -17.014 1.00 51.31 86 PRO A N 1
ATOM 658 C CA . PRO A 1 86 ? 24.699 -15.260 -17.552 1.00 51.31 86 PRO A CA 1
ATOM 659 C C . PRO A 1 86 ? 24.617 -15.236 -19.077 1.00 51.31 86 PRO A C 1
ATOM 661 O O . PRO A 1 86 ? 23.824 -15.971 -19.665 1.00 51.31 86 PRO A O 1
ATOM 664 N N . ALA A 1 87 ? 25.386 -14.344 -19.706 1.00 55.81 87 ALA A N 1
ATOM 665 C CA . ALA A 1 87 ? 25.426 -14.226 -21.154 1.00 55.81 87 ALA A CA 1
ATOM 666 C C . ALA A 1 87 ? 25.750 -15.602 -21.740 1.00 55.81 87 ALA A C 1
ATOM 668 O O . ALA A 1 87 ? 26.855 -1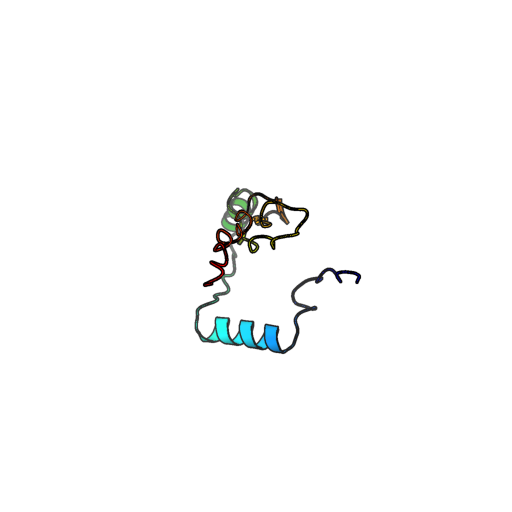6.109 -21.551 1.00 55.81 87 ALA A O 1
ATOM 669 N N . THR A 1 88 ? 24.788 -16.226 -22.418 1.00 59.72 88 THR A N 1
ATOM 670 C CA . THR A 1 88 ? 25.039 -17.462 -23.151 1.00 59.72 88 THR A CA 1
ATOM 671 C C . THR A 1 88 ? 26.100 -17.134 -24.200 1.00 59.72 88 THR A C 1
ATOM 673 O O . THR A 1 88 ? 25.841 -16.276 -25.052 1.00 59.72 88 THR A O 1
ATOM 676 N N . PRO A 1 89 ? 27.303 -17.734 -24.164 1.00 54.09 89 PRO A N 1
ATOM 677 C CA . PRO A 1 89 ? 28.280 -17.492 -25.210 1.00 54.09 89 PRO A CA 1
ATOM 678 C C . PRO A 1 89 ? 27.675 -17.981 -26.530 1.00 54.09 89 PRO A C 1
ATOM 680 O O . PRO A 1 89 ? 27.366 -19.164 -26.685 1.00 54.09 89 PRO A O 1
ATOM 683 N N . LEU A 1 90 ? 27.463 -17.057 -27.474 1.00 58.88 90 LEU A N 1
ATOM 684 C CA . LEU A 1 90 ? 27.067 -17.379 -28.843 1.00 58.88 90 LEU A CA 1
ATOM 685 C C . LEU A 1 90 ? 28.143 -18.291 -29.432 1.00 58.88 90 LEU A C 1
ATOM 687 O O . LEU A 1 90 ? 29.205 -17.839 -29.859 1.00 58.88 90 LEU A O 1
ATOM 691 N N . THR A 1 91 ? 27.884 -19.596 -29.429 1.00 57.31 91 THR A N 1
ATOM 692 C CA . THR A 1 91 ? 28.757 -20.555 -30.094 1.00 57.31 91 THR A CA 1
ATOM 693 C C . THR A 1 91 ? 28.583 -20.331 -31.589 1.00 57.31 91 THR A C 1
ATOM 695 O O . THR A 1 91 ? 27.579 -20.735 -32.175 1.00 57.31 91 THR A O 1
ATOM 698 N N . ARG A 1 92 ? 29.542 -19.638 -32.212 1.00 53.47 92 ARG A N 1
ATOM 699 C CA . ARG A 1 92 ? 29.612 -19.498 -33.667 1.00 53.47 92 ARG A CA 1
ATOM 700 C C . ARG A 1 92 ? 29.874 -20.885 -34.250 1.00 53.47 92 ARG A C 1
ATOM 702 O O . ARG A 1 92 ? 31.022 -21.327 -34.277 1.00 53.47 92 ARG A O 1
ATOM 709 N N . ARG A 1 93 ? 28.818 -21.584 -34.678 1.00 51.28 93 ARG A N 1
ATOM 710 C CA . ARG A 1 93 ? 28.966 -22.783 -35.510 1.00 51.28 93 ARG A CA 1
ATOM 711 C C . ARG A 1 93 ? 29.692 -22.363 -36.790 1.00 51.28 93 ARG A C 1
ATOM 713 O O . ARG A 1 93 ? 29.244 -21.442 -37.470 1.00 51.28 93 ARG A O 1
ATOM 720 N N . ARG A 1 94 ? 30.873 -22.948 -36.992 1.00 57.09 94 ARG A N 1
ATOM 721 C CA . ARG A 1 94 ? 31.638 -22.867 -38.238 1.00 57.09 94 ARG A CA 1
ATOM 722 C C . ARG A 1 94 ? 31.002 -23.767 -39.283 1.00 57.09 94 ARG A C 1
ATOM 724 O O . ARG A 1 94 ? 30.427 -24.796 -38.864 1.00 57.09 94 ARG A O 1
#

pLDDT: mean 82.39, std 14.85, range [38.66, 95.56]